Protein AF-R4LI35-F1 (afdb_monomer_lite)

Secondary structure (DSSP, 8-state):
------GGGSS-SS-EEETT----HHHHH-SSS-EEEEEEEGGG--SHHHHHHHHHHHHT--TT--SSHHHHHHHHH--TTSS-SEEEEEEETTTTTTTT-HHHHHHHHHHHHHHHHHHH-TTTSTTSS---EEEEEEE---------------------------------------------

Sequence (184 aa):
MAHRSNFWTSGDPLPAVPAETMFSVAEMFGESGTIAVAPLDGSALPDEDAVFDAFRQAFRFPAWFGWNWDALSDCLRDLSWLPADRFLVLVDNSDDVLAGDADARQEFFAVLRRAAQQWANPLTSRRHTAVPFKVVLVRAESVFGIGRARRRGAQRRRRGCRIATVMPRRLRAHLTPSEISPTR

Structure (mmCIF, N/CA/C/O backbone):
data_AF-R4LI35-F1
#
_entry.id   AF-R4LI35-F1
#
loop_
_atom_site.group_PDB
_atom_site.id
_atom_site.type_symbol
_atom_site.label_atom_id
_atom_site.label_alt_id
_atom_site.label_comp_id
_atom_site.label_asym_id
_atom_site.label_entity_id
_atom_site.label_seq_id
_atom_site.pdbx_PDB_ins_code
_atom_site.Cartn_x
_atom_site.Cartn_y
_atom_site.Cartn_z
_atom_site.occupancy
_atom_site.B_iso_or_equiv
_atom_site.auth_seq_id
_atom_site.auth_comp_id
_atom_site.auth_asym_id
_atom_site.auth_atom_id
_atom_site.pdbx_PDB_model_num
ATOM 1 N N . MET A 1 1 ? -14.686 27.478 -2.750 1.00 35.88 1 MET A N 1
ATOM 2 C CA . MET A 1 1 ? -13.276 27.664 -3.151 1.00 35.88 1 MET A CA 1
ATOM 3 C C . MET A 1 1 ? -12.514 26.450 -2.647 1.00 35.88 1 MET A C 1
ATOM 5 O O . MET A 1 1 ? -12.430 26.288 -1.440 1.00 35.88 1 MET A O 1
ATOM 9 N N . ALA A 1 2 ? -12.091 25.541 -3.530 1.00 37.59 2 ALA A N 1
ATOM 10 C CA . ALA A 1 2 ? -11.341 24.352 -3.119 1.00 37.59 2 ALA A CA 1
ATOM 11 C C . ALA A 1 2 ? -9.952 24.793 -2.642 1.00 37.59 2 ALA A C 1
ATOM 13 O O . ALA A 1 2 ? -9.199 25.404 -3.402 1.00 37.59 2 ALA A O 1
ATOM 14 N N . HIS A 1 3 ? -9.655 24.553 -1.369 1.00 41.31 3 HIS A N 1
ATOM 15 C CA . HIS A 1 3 ? -8.370 24.869 -0.765 1.00 41.31 3 HIS A CA 1
ATOM 16 C C . HIS A 1 3 ? -7.305 23.985 -1.437 1.00 41.31 3 HIS A C 1
ATOM 18 O O . HIS A 1 3 ? -7.283 22.773 -1.232 1.00 41.31 3 HIS A O 1
ATOM 24 N N . ARG A 1 4 ? -6.472 24.568 -2.312 1.00 43.12 4 ARG A N 1
ATOM 25 C CA . ARG A 1 4 ? -5.335 23.878 -2.945 1.00 43.12 4 ARG A CA 1
ATOM 26 C C . ARG A 1 4 ? -4.275 23.653 -1.875 1.00 43.12 4 ARG A C 1
ATOM 28 O O . ARG A 1 4 ? -3.416 24.497 -1.643 1.00 43.12 4 ARG A O 1
ATOM 35 N N . SER A 1 5 ? -4.399 22.550 -1.159 1.00 52.06 5 SER A N 1
ATOM 36 C CA . SER A 1 5 ? -3.464 22.185 -0.109 1.00 52.06 5 SER A CA 1
ATOM 37 C C . SER A 1 5 ? -2.317 21.376 -0.715 1.00 52.06 5 SER A C 1
ATOM 39 O O . SER A 1 5 ? -2.508 20.263 -1.203 1.00 52.06 5 SER A O 1
ATOM 41 N N . ASN A 1 6 ? -1.110 21.942 -0.687 1.00 54.69 6 ASN A N 1
ATOM 42 C CA . ASN A 1 6 ? 0.111 21.309 -1.192 1.00 54.69 6 ASN A CA 1
ATOM 43 C C . ASN A 1 6 ? 0.650 20.275 -0.185 1.00 54.69 6 ASN A C 1
ATOM 45 O O . ASN A 1 6 ? 1.732 20.426 0.378 1.00 54.69 6 ASN A O 1
ATOM 49 N N . PHE A 1 7 ? -0.114 19.210 0.068 1.00 52.91 7 PHE A N 1
ATOM 50 C CA . PHE A 1 7 ? 0.253 18.157 1.028 1.00 52.91 7 PHE A CA 1
ATOM 51 C C . PHE A 1 7 ? 1.524 17.392 0.623 1.00 52.91 7 PHE A C 1
ATOM 53 O O . PHE A 1 7 ? 2.248 16.881 1.472 1.00 52.91 7 PHE A O 1
ATOM 60 N N . TRP A 1 8 ? 1.843 17.379 -0.671 1.00 53.53 8 TRP A N 1
ATOM 61 C CA . TRP A 1 8 ? 2.978 16.652 -1.247 1.00 53.53 8 TRP A CA 1
ATOM 62 C C . TRP A 1 8 ? 4.351 17.256 -0.953 1.00 53.53 8 TRP A C 1
ATOM 64 O O . TRP A 1 8 ? 5.352 16.589 -1.198 1.00 53.53 8 TRP A O 1
ATOM 74 N N . THR A 1 9 ? 4.396 18.510 -0.494 1.00 53.56 9 THR A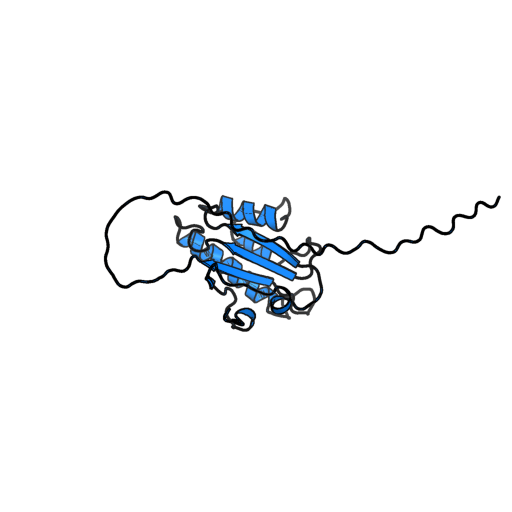 N 1
ATOM 75 C CA . THR A 1 9 ? 5.622 19.187 -0.039 1.00 53.56 9 THR A CA 1
ATOM 76 C C . THR A 1 9 ? 5.787 19.138 1.476 1.00 53.56 9 THR A C 1
ATOM 78 O O . THR A 1 9 ? 6.818 19.565 1.988 1.00 53.56 9 THR A O 1
ATOM 81 N N . SER A 1 10 ? 4.781 18.646 2.207 1.00 54.09 10 SER A N 1
ATOM 82 C CA . SER A 1 10 ? 4.942 18.389 3.633 1.00 54.09 10 SER A CA 1
ATOM 83 C C . SER A 1 10 ? 5.901 17.208 3.800 1.00 54.09 10 SER A C 1
ATOM 85 O O . SER A 1 10 ? 5.811 16.230 3.065 1.00 54.09 10 SER A O 1
ATOM 87 N N . GLY A 1 11 ? 6.847 17.291 4.736 1.00 63.34 11 GLY A N 1
ATOM 88 C CA . GLY A 1 11 ? 7.790 16.200 5.016 1.00 63.34 11 GLY A CA 1
ATOM 89 C C . GLY A 1 11 ? 7.137 14.941 5.607 1.00 63.34 11 GLY A C 1
ATOM 90 O O . GLY A 1 11 ? 7.854 14.050 6.060 1.00 63.34 11 GLY A O 1
ATOM 91 N N . ASP A 1 12 ? 5.801 14.874 5.649 1.00 74.94 12 ASP A N 1
ATOM 92 C CA . ASP A 1 12 ? 5.070 13.695 6.086 1.00 74.94 12 ASP A CA 1
ATOM 93 C C . ASP A 1 12 ? 5.005 12.662 4.942 1.00 74.94 12 ASP A C 1
ATOM 95 O O . ASP A 1 12 ? 4.459 12.953 3.876 1.00 74.94 12 ASP A O 1
ATOM 99 N N . PRO A 1 13 ? 5.554 11.450 5.132 1.00 76.81 13 PRO A N 1
ATOM 100 C CA . PRO A 1 13 ? 5.501 10.383 4.131 1.00 76.81 13 PRO A CA 1
ATOM 101 C C . PRO A 1 13 ? 4.097 9.780 3.919 1.00 76.81 13 PRO A C 1
ATOM 103 O O . PRO A 1 13 ? 3.908 9.038 2.955 1.00 76.81 13 PRO A O 1
ATOM 106 N N . LEU A 1 14 ? 3.136 10.051 4.811 1.00 82.44 14 LEU A N 1
ATOM 107 C CA . LEU A 1 14 ? 1.789 9.472 4.843 1.00 82.44 14 LEU A CA 1
ATOM 108 C C . LEU A 1 14 ? 0.726 10.556 5.116 1.00 82.44 14 LEU A C 1
ATOM 110 O O . LEU A 1 14 ? 0.046 10.510 6.145 1.00 82.44 14 LEU A O 1
ATOM 114 N N . PRO A 1 15 ? 0.548 11.544 4.220 1.00 82.81 15 PRO A N 1
ATOM 115 C CA . PRO A 1 15 ? -0.474 12.565 4.402 1.00 82.81 15 PRO A CA 1
ATOM 116 C C . PRO A 1 15 ? -1.870 11.931 4.489 1.00 82.81 15 PRO A C 1
ATOM 118 O O . PRO A 1 15 ? -2.308 11.214 3.583 1.00 82.81 15 PRO A O 1
ATOM 12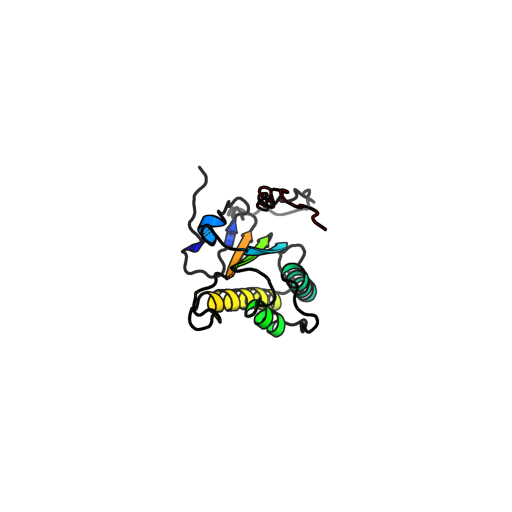1 N N . ALA A 1 16 ? -2.572 12.234 5.582 1.00 83.56 16 ALA A N 1
ATOM 122 C CA . ALA A 1 16 ? -3.985 11.933 5.748 1.00 83.56 16 ALA A CA 1
ATOM 123 C C . ALA A 1 16 ? -4.828 13.123 5.284 1.00 83.56 16 ALA A C 1
ATOM 125 O O . ALA A 1 16 ? -4.657 14.240 5.775 1.00 83.56 16 ALA A O 1
ATOM 126 N N . VAL A 1 17 ? -5.731 12.884 4.337 1.00 82.81 17 VAL A N 1
ATOM 127 C CA . VAL A 1 17 ? -6.558 13.911 3.701 1.00 82.81 17 VAL A CA 1
ATOM 128 C C . VAL A 1 17 ? -8.050 13.572 3.814 1.00 82.81 17 VAL A C 1
ATOM 130 O O . VAL A 1 17 ? -8.419 12.396 3.778 1.00 82.81 17 VAL A O 1
ATOM 133 N N . PRO A 1 18 ? -8.930 14.581 3.936 1.00 80.69 18 PRO A N 1
ATOM 134 C CA . PRO A 1 18 ? -10.376 14.384 3.853 1.00 80.69 18 PRO A CA 1
ATOM 135 C C . PRO A 1 18 ? -10.823 13.789 2.513 1.00 80.69 18 PRO A C 1
ATOM 137 O O . PRO A 1 18 ? -10.221 14.080 1.476 1.00 80.69 18 PRO A O 1
ATOM 140 N N . ALA A 1 19 ? -11.926 13.039 2.514 1.00 75.06 19 ALA A N 1
ATOM 141 C CA . ALA A 1 19 ? -12.503 12.406 1.325 1.00 75.06 19 ALA A CA 1
ATOM 142 C C . ALA A 1 19 ? -12.888 13.375 0.192 1.00 75.06 19 ALA A C 1
ATOM 144 O O . ALA A 1 19 ? -12.848 12.985 -0.974 1.00 75.06 19 ALA A O 1
ATOM 145 N N . GLU A 1 20 ? -13.220 14.639 0.483 1.00 74.06 20 GLU A N 1
ATOM 146 C CA . GLU A 1 20 ? -13.474 15.639 -0.570 1.00 74.06 20 GLU A CA 1
ATOM 147 C C . GLU A 1 20 ? -12.207 16.288 -1.152 1.00 74.06 20 GLU A C 1
ATOM 149 O O . GLU A 1 20 ? -12.295 17.147 -2.036 1.00 74.06 20 GLU A O 1
ATOM 154 N N . THR A 1 21 ? -11.021 15.888 -0.688 1.00 75.06 21 THR A N 1
ATOM 155 C CA . THR A 1 21 ? -9.757 16.440 -1.179 1.00 75.06 21 THR A CA 1
ATOM 156 C C . THR A 1 21 ? -9.513 16.009 -2.617 1.00 75.06 21 THR A C 1
ATOM 158 O O . THR A 1 21 ? -9.317 14.833 -2.915 1.00 75.06 21 THR A O 1
ATOM 161 N N . MET A 1 22 ? -9.449 16.986 -3.519 1.00 68.44 22 MET A N 1
ATOM 162 C CA . MET A 1 22 ? -9.060 16.758 -4.904 1.00 68.44 22 MET A CA 1
ATOM 163 C C . MET A 1 22 ? -7.560 17.003 -5.066 1.00 68.44 22 MET A C 1
ATOM 165 O O . MET A 1 22 ? -7.066 18.086 -4.757 1.00 68.44 22 MET A O 1
ATOM 169 N N . PHE A 1 23 ? -6.838 16.001 -5.562 1.00 70.62 23 PHE A N 1
ATOM 170 C CA . PHE A 1 23 ? -5.398 16.068 -5.800 1.00 70.62 23 PHE A CA 1
ATOM 171 C C . PHE A 1 23 ? -5.077 16.008 -7.294 1.00 70.62 23 PHE A C 1
ATOM 173 O O . PHE A 1 23 ? -5.687 15.255 -8.053 1.00 70.62 23 PHE A O 1
ATOM 180 N N . SER A 1 24 ? -4.095 16.804 -7.719 1.00 73.44 24 SER A N 1
ATOM 181 C CA . SER A 1 24 ? -3.570 16.754 -9.081 1.00 73.44 24 SER A CA 1
ATOM 182 C C . SER A 1 24 ? -2.419 15.761 -9.165 1.00 73.44 24 SER A C 1
ATOM 184 O O . SER A 1 24 ? -1.372 15.944 -8.544 1.00 73.44 24 SER A O 1
ATOM 186 N N . VAL A 1 25 ? -2.581 14.735 -9.997 1.00 71.81 25 VAL A N 1
ATOM 187 C CA . VAL A 1 25 ? -1.520 13.764 -10.300 1.00 71.81 25 VAL A CA 1
ATOM 188 C C . VAL A 1 25 ? -0.282 14.464 -10.881 1.00 71.81 25 VAL A C 1
ATOM 190 O O . VAL A 1 25 ? 0.841 14.102 -10.537 1.00 71.81 25 VAL A O 1
ATOM 193 N N . ALA A 1 26 ? -0.475 15.515 -11.684 1.00 71.62 26 ALA A N 1
ATOM 194 C CA . ALA A 1 26 ? 0.618 16.313 -12.239 1.00 71.62 26 ALA A CA 1
ATOM 195 C C . ALA A 1 26 ? 1.381 17.106 -11.163 1.00 71.62 26 ALA A C 1
ATOM 197 O O . ALA A 1 26 ? 2.591 17.258 -11.263 1.00 71.62 26 ALA A O 1
ATOM 198 N N . GLU A 1 27 ? 0.724 17.562 -10.093 1.00 73.06 27 GLU A N 1
ATOM 199 C CA . GLU A 1 27 ? 1.421 18.204 -8.963 1.00 73.06 27 GLU A CA 1
ATOM 200 C C . GLU A 1 27 ? 2.142 17.170 -8.085 1.00 73.06 27 GLU A C 1
ATOM 202 O O . GLU A 1 27 ? 3.213 17.432 -7.542 1.00 73.06 27 GLU A O 1
ATOM 207 N N . MET A 1 28 ? 1.577 15.966 -7.959 1.00 71.81 28 MET A N 1
ATOM 208 C CA . MET A 1 28 ? 2.175 14.875 -7.187 1.00 71.81 28 MET A CA 1
ATOM 209 C C . MET A 1 28 ? 3.447 14.334 -7.822 1.00 71.81 28 MET A C 1
ATOM 211 O O . MET A 1 28 ? 4.409 14.022 -7.117 1.00 71.81 28 MET A O 1
ATOM 215 N N . PHE A 1 29 ? 3.414 14.172 -9.137 1.00 74.38 29 PHE A N 1
ATOM 216 C CA . PHE A 1 29 ? 4.371 13.373 -9.877 1.00 74.38 29 PHE A CA 1
ATOM 217 C C . PHE A 1 29 ? 5.019 14.148 -11.029 1.00 74.38 29 PHE A C 1
ATOM 219 O O . PHE A 1 29 ? 5.940 13.642 -11.644 1.00 74.38 29 PHE A O 1
ATOM 226 N N . GLY A 1 30 ? 4.633 15.383 -11.322 1.00 73.00 30 GLY A N 1
ATOM 227 C CA . GLY A 1 30 ? 5.074 16.068 -12.537 1.00 73.00 30 GLY A CA 1
ATOM 228 C C . GLY A 1 30 ? 4.336 15.563 -13.781 1.00 73.00 30 GLY A C 1
ATOM 229 O O . GLY A 1 30 ? 3.532 14.634 -13.728 1.00 73.00 30 GLY A O 1
ATOM 230 N N . GLU A 1 31 ? 4.604 16.187 -14.925 1.00 69.69 31 GLU A N 1
ATOM 231 C CA . GLU A 1 31 ? 3.741 16.071 -16.113 1.00 69.69 31 GLU A CA 1
ATOM 232 C C . GLU A 1 31 ? 4.034 14.869 -17.028 1.00 69.69 31 GLU A C 1
ATOM 234 O O . GLU A 1 31 ? 3.513 14.787 -18.137 1.00 69.69 31 GLU A O 1
ATOM 239 N N . SER A 1 32 ? 4.901 13.934 -16.638 1.00 70.44 32 SER A N 1
ATOM 240 C CA . SER A 1 32 ? 5.359 12.872 -17.552 1.00 70.44 32 SER A CA 1
ATOM 241 C C . SER A 1 32 ? 5.666 11.552 -16.849 1.00 70.44 32 SER A C 1
ATOM 243 O O . SER A 1 32 ? 5.933 11.526 -15.651 1.00 70.44 32 SER A O 1
ATOM 245 N N . GLY A 1 33 ? 5.683 10.449 -17.595 1.00 78.19 33 GLY A N 1
ATOM 246 C CA . GLY A 1 33 ? 5.988 9.108 -17.081 1.00 78.19 33 GLY A CA 1
ATOM 247 C C . GLY A 1 33 ? 4.752 8.301 -16.685 1.00 78.19 33 GLY A C 1
ATOM 248 O O . GLY A 1 33 ? 3.638 8.821 -16.611 1.00 78.19 33 GLY A O 1
ATOM 249 N N . THR A 1 34 ? 4.960 7.007 -16.449 1.00 83.75 34 THR A N 1
ATOM 250 C CA . THR A 1 34 ? 3.870 6.074 -16.125 1.00 83.75 34 THR A CA 1
ATOM 251 C C . THR A 1 34 ? 3.732 5.910 -14.616 1.00 83.75 34 THR A C 1
ATOM 253 O O . THR A 1 34 ? 4.730 5.767 -13.911 1.00 83.75 34 THR A O 1
ATOM 256 N N . ILE A 1 35 ? 2.493 5.907 -14.118 1.00 86.25 35 ILE A N 1
ATOM 257 C CA . ILE A 1 35 ? 2.185 5.759 -12.692 1.00 86.25 35 ILE A CA 1
ATOM 258 C C . ILE A 1 35 ? 1.429 4.450 -12.487 1.00 86.25 35 ILE A C 1
ATOM 260 O O . ILE A 1 35 ? 0.362 4.255 -13.069 1.00 86.25 35 ILE A O 1
ATOM 264 N N . ALA A 1 36 ? 1.961 3.575 -11.639 1.00 89.31 36 ALA A N 1
ATOM 265 C CA . ALA A 1 36 ? 1.213 2.440 -11.117 1.00 89.31 36 ALA A CA 1
ATOM 266 C C . ALA A 1 36 ? 0.486 2.867 -9.838 1.00 89.31 36 ALA A C 1
ATOM 268 O O . ALA A 1 36 ? 1.099 3.404 -8.914 1.00 89.31 36 ALA A O 1
ATOM 269 N N . VAL A 1 37 ? -0.826 2.639 -9.795 1.00 89.44 37 VAL A N 1
ATOM 270 C CA . VAL A 1 37 ? -1.678 3.008 -8.661 1.00 89.44 37 VAL A CA 1
ATOM 271 C C . VAL A 1 37 ? -2.195 1.741 -7.997 1.00 89.44 37 VAL A C 1
ATOM 273 O O . VAL A 1 37 ? -2.760 0.888 -8.679 1.00 89.44 37 VAL A O 1
ATOM 276 N N . ALA A 1 38 ? -2.047 1.654 -6.679 1.00 92.50 38 ALA A N 1
ATOM 277 C CA . ALA A 1 38 ? -2.705 0.673 -5.833 1.00 92.50 38 ALA A CA 1
ATOM 278 C C . ALA A 1 38 ? -3.876 1.335 -5.092 1.00 92.50 38 ALA A C 1
ATOM 280 O O . ALA A 1 38 ? -3.655 1.968 -4.056 1.00 92.50 38 ALA A O 1
ATOM 281 N N . PRO A 1 39 ? -5.106 1.251 -5.634 1.00 89.88 39 PRO A N 1
ATOM 282 C CA . PRO A 1 39 ? -6.300 1.674 -4.924 1.00 89.88 39 PRO A CA 1
ATOM 283 C C . PRO A 1 39 ? -6.701 0.600 -3.910 1.00 89.88 39 PRO A C 1
ATOM 285 O O . PRO A 1 39 ? -6.916 -0.556 -4.270 1.00 89.88 39 PRO A O 1
ATOM 288 N N . LEU A 1 40 ? -6.818 0.998 -2.652 1.00 91.69 40 LEU A N 1
ATOM 289 C CA . LEU A 1 40 ? -7.203 0.155 -1.531 1.00 91.69 40 LEU A CA 1
ATOM 290 C C . LEU A 1 40 ? -8.419 0.773 -0.844 1.00 91.69 40 LEU A C 1
ATOM 292 O O . LEU A 1 40 ? -8.494 1.990 -0.706 1.00 91.69 40 LEU A O 1
ATOM 296 N N . ASP A 1 41 ? -9.356 -0.064 -0.410 1.00 91.44 41 ASP A N 1
ATOM 297 C CA . ASP A 1 41 ? -10.493 0.340 0.418 1.00 91.44 41 ASP A CA 1
ATOM 298 C C . ASP A 1 41 ? -10.309 -0.278 1.799 1.00 91.44 41 ASP A C 1
ATOM 300 O O . ASP A 1 41 ? -10.401 -1.494 1.948 1.00 91.44 41 ASP A O 1
ATOM 304 N N . GLY A 1 42 ? -10.043 0.549 2.807 1.00 90.62 42 GLY A N 1
ATOM 305 C CA . GLY A 1 42 ? -9.787 0.100 4.168 1.00 90.62 42 GLY A CA 1
ATOM 306 C C . GLY A 1 42 ? -10.930 -0.695 4.782 1.00 90.62 42 GLY A C 1
ATOM 307 O O . GLY A 1 42 ? -10.678 -1.609 5.559 1.00 90.62 42 GLY A O 1
ATOM 308 N N . SER A 1 43 ? -12.171 -0.450 4.353 1.00 91.50 43 SER A N 1
ATOM 309 C CA . SER A 1 43 ? -13.328 -1.230 4.806 1.00 91.50 43 SER A CA 1
ATOM 310 C C . SER A 1 43 ? -13.329 -2.677 4.287 1.00 91.50 43 SER A C 1
ATOM 312 O O . SER A 1 43 ? -14.020 -3.534 4.840 1.00 91.50 43 SER A O 1
ATOM 314 N N . ALA A 1 44 ? -12.544 -2.958 3.243 1.00 92.50 44 ALA A N 1
ATOM 315 C CA . ALA A 1 44 ? -12.327 -4.286 2.679 1.00 92.50 44 ALA A CA 1
ATOM 316 C C . ALA A 1 44 ? -11.017 -4.938 3.160 1.00 92.50 44 ALA A C 1
ATOM 318 O O . ALA A 1 44 ? -10.668 -6.008 2.665 1.00 92.50 44 ALA A O 1
ATOM 319 N N . LEU A 1 45 ? -10.310 -4.322 4.118 1.00 95.44 45 LEU A N 1
ATOM 320 C CA . LEU A 1 45 ? -9.041 -4.800 4.679 1.00 95.44 45 LEU A CA 1
ATOM 321 C C . LEU A 1 45 ? -9.170 -5.092 6.188 1.00 95.44 45 LEU A C 1
ATOM 323 O O . LEU A 1 45 ? -8.568 -4.385 7.002 1.00 95.44 45 LEU A O 1
ATOM 327 N N . PRO A 1 46 ? -9.987 -6.086 6.588 1.00 94.62 46 PRO A N 1
ATOM 328 C CA . PRO A 1 46 ? -10.241 -6.381 7.998 1.00 94.62 46 PRO A CA 1
ATOM 329 C C . PRO A 1 46 ? -9.078 -7.094 8.704 1.00 94.62 46 PRO A C 1
ATOM 331 O O . PRO A 1 46 ? -8.965 -6.975 9.923 1.00 94.62 46 PRO A O 1
ATOM 334 N N . ASP A 1 47 ? -8.236 -7.811 7.956 1.00 95.81 47 ASP A N 1
ATOM 335 C CA . ASP A 1 47 ? -7.134 -8.645 8.446 1.00 95.81 47 ASP A CA 1
ATOM 336 C C . ASP A 1 47 ? -5.903 -8.570 7.520 1.00 95.81 47 ASP A C 1
ATOM 338 O O . ASP A 1 47 ? -5.930 -7.945 6.453 1.00 95.81 47 ASP A O 1
ATOM 342 N N . GLU A 1 48 ? -4.790 -9.155 7.968 1.00 96.38 48 GLU A N 1
ATOM 343 C CA . GLU A 1 48 ? -3.496 -9.110 7.277 1.00 96.38 48 GLU A CA 1
ATOM 344 C C . GLU A 1 48 ? -3.551 -9.799 5.909 1.00 96.38 48 GLU A C 1
ATOM 346 O O . GLU A 1 48 ? -3.012 -9.276 4.932 1.00 96.38 48 GLU A O 1
ATOM 351 N N . ASP A 1 49 ? -4.266 -10.922 5.808 1.00 96.44 49 ASP A N 1
ATOM 352 C CA . ASP A 1 49 ? -4.419 -11.674 4.563 1.00 96.44 49 ASP A CA 1
ATOM 353 C C . ASP A 1 49 ? -5.115 -10.830 3.489 1.00 96.44 49 ASP A C 1
ATOM 355 O O . ASP A 1 49 ? -4.665 -10.784 2.339 1.00 96.44 49 ASP A O 1
ATOM 359 N N . ALA A 1 50 ? -6.171 -10.100 3.865 1.00 96.31 50 ALA A N 1
ATOM 360 C CA . ALA A 1 50 ? -6.852 -9.171 2.970 1.00 96.31 50 ALA A CA 1
ATOM 361 C C . ALA A 1 50 ? -5.921 -8.042 2.499 1.00 96.31 50 ALA A C 1
ATOM 363 O O . ALA A 1 50 ? -5.939 -7.677 1.319 1.00 96.31 50 ALA A O 1
ATOM 364 N N . VAL A 1 51 ? -5.074 -7.509 3.389 1.00 96.75 51 VAL A N 1
ATOM 365 C CA . VAL A 1 51 ? -4.056 -6.503 3.036 1.00 96.75 51 VAL A CA 1
ATOM 366 C C . VAL A 1 51 ? -3.078 -7.080 2.019 1.00 96.75 51 VAL A C 1
ATOM 368 O O . VAL A 1 51 ? -2.882 -6.508 0.944 1.00 96.75 51 VAL A O 1
ATOM 371 N N . PHE A 1 52 ? -2.484 -8.225 2.332 1.00 96.75 52 PHE A N 1
ATOM 372 C CA . PHE A 1 52 ? -1.496 -8.893 1.496 1.00 96.75 52 PHE A CA 1
ATOM 373 C C . PHE A 1 52 ? -2.035 -9.217 0.103 1.00 96.75 52 PHE A C 1
ATOM 375 O O . PHE A 1 52 ? -1.373 -8.917 -0.898 1.00 96.75 52 PHE A O 1
ATOM 382 N N . ASP A 1 53 ? -3.253 -9.751 0.018 1.00 96.00 53 ASP A N 1
ATOM 383 C CA . ASP A 1 53 ? -3.877 -10.061 -1.262 1.00 96.00 53 ASP A CA 1
ATOM 384 C C . ASP A 1 53 ? -4.187 -8.792 -2.069 1.00 96.00 53 ASP A C 1
ATOM 386 O O . ASP A 1 53 ? -3.909 -8.737 -3.270 1.00 96.00 53 ASP A O 1
ATOM 390 N N . ALA A 1 54 ? -4.660 -7.724 -1.419 1.00 95.25 54 ALA A N 1
ATOM 391 C CA . ALA A 1 54 ? -4.946 -6.463 -2.096 1.00 95.25 54 ALA A CA 1
ATOM 392 C C . ALA A 1 54 ? -3.686 -5.828 -2.716 1.00 95.25 54 ALA A C 1
ATOM 394 O O . ALA A 1 54 ? -3.721 -5.409 -3.877 1.00 95.25 54 ALA A O 1
ATOM 395 N N . PHE A 1 55 ? -2.547 -5.817 -2.008 1.00 94.81 55 PHE A N 1
ATOM 396 C CA . PHE A 1 55 ? -1.276 -5.345 -2.581 1.00 94.81 55 PHE A CA 1
ATOM 397 C C . PHE A 1 55 ? -0.773 -6.243 -3.700 1.00 94.81 55 PHE A C 1
ATOM 399 O O . PHE A 1 55 ? -0.352 -5.748 -4.751 1.00 94.81 55 PHE A O 1
ATOM 406 N N . ARG A 1 56 ? -0.844 -7.561 -3.499 1.00 94.75 56 ARG A N 1
ATOM 407 C CA . ARG A 1 56 ? -0.442 -8.535 -4.508 1.00 94.75 56 ARG A CA 1
ATOM 408 C C . ARG A 1 56 ? -1.218 -8.338 -5.805 1.00 94.75 56 ARG A C 1
ATOM 410 O O . ARG A 1 56 ? -0.605 -8.352 -6.871 1.00 94.75 56 ARG A O 1
ATOM 417 N N . GLN A 1 57 ? -2.531 -8.131 -5.731 1.00 93.06 57 GLN A N 1
ATOM 418 C CA . GLN A 1 57 ? -3.364 -7.877 -6.904 1.00 93.06 57 GLN A CA 1
ATOM 419 C C . GLN A 1 57 ? -3.058 -6.514 -7.538 1.00 93.06 57 GLN A C 1
ATOM 421 O O . GLN A 1 57 ? -2.864 -6.430 -8.754 1.00 93.06 57 GLN A O 1
ATOM 426 N N . ALA A 1 58 ? -2.965 -5.457 -6.728 1.00 92.12 58 ALA A N 1
ATOM 427 C CA . ALA A 1 58 ? -2.776 -4.090 -7.205 1.00 92.12 58 ALA A CA 1
ATOM 428 C C . ALA A 1 58 ? -1.416 -3.862 -7.888 1.00 92.12 58 ALA A C 1
ATOM 430 O O . ALA A 1 58 ? -1.347 -3.260 -8.960 1.00 92.12 58 ALA A O 1
ATOM 431 N N . PHE A 1 59 ? -0.334 -4.379 -7.301 1.00 91.75 59 PHE A N 1
ATOM 432 C CA . PHE A 1 59 ? 1.030 -4.239 -7.821 1.00 91.75 59 PHE A CA 1
ATOM 433 C C . PHE A 1 59 ? 1.573 -5.500 -8.493 1.00 91.75 59 PHE A C 1
ATOM 435 O O . PHE A 1 59 ? 2.754 -5.552 -8.843 1.00 91.75 59 PHE A O 1
ATOM 442 N N . ARG A 1 60 ? 0.712 -6.497 -8.728 1.00 91.94 60 ARG A N 1
ATOM 443 C CA . ARG A 1 60 ? 1.056 -7.747 -9.420 1.00 91.94 60 ARG A CA 1
ATOM 444 C C . ARG A 1 60 ? 2.306 -8.393 -8.827 1.00 91.94 60 ARG A C 1
ATOM 446 O O . ARG A 1 60 ? 3.270 -8.654 -9.547 1.00 91.94 60 ARG A O 1
ATOM 453 N N . PHE A 1 61 ? 2.302 -8.589 -7.509 1.00 90.56 61 PHE A N 1
ATOM 454 C CA . PHE A 1 61 ? 3.457 -9.165 -6.831 1.00 90.56 61 PHE A CA 1
ATOM 455 C C . PHE A 1 61 ? 3.798 -10.552 -7.396 1.00 90.56 61 PHE A C 1
ATOM 457 O O . PHE A 1 61 ? 2.900 -11.286 -7.829 1.00 90.56 61 PHE A O 1
ATOM 464 N N . PRO A 1 62 ? 5.087 -10.927 -7.394 1.00 89.38 62 PRO A N 1
ATOM 465 C CA . PRO A 1 62 ? 5.522 -12.222 -7.893 1.00 89.38 62 PRO A CA 1
ATOM 466 C C . PRO A 1 62 ? 4.922 -13.402 -7.122 1.00 89.38 62 PRO A C 1
ATOM 468 O O . PRO A 1 62 ? 4.515 -13.286 -5.968 1.00 89.38 62 PRO A O 1
ATOM 471 N N . ALA A 1 63 ? 4.935 -14.583 -7.744 1.00 88.38 63 ALA A N 1
ATOM 472 C CA . ALA A 1 63 ? 4.398 -15.808 -7.145 1.00 88.38 63 ALA A CA 1
ATOM 473 C C . ALA A 1 63 ? 5.128 -16.252 -5.862 1.00 88.38 63 ALA A C 1
ATOM 475 O O . ALA A 1 63 ? 4.562 -17.008 -5.081 1.00 88.38 63 ALA A O 1
ATOM 476 N N . TRP A 1 64 ? 6.361 -15.785 -5.643 1.00 86.62 64 TRP A N 1
ATOM 477 C CA . TRP A 1 64 ? 7.155 -16.069 -4.443 1.00 86.62 64 TRP A CA 1
ATOM 478 C C . TRP A 1 64 ? 6.793 -15.193 -3.236 1.00 86.62 64 TRP A C 1
ATOM 480 O O . TRP A 1 64 ? 7.422 -15.325 -2.190 1.00 86.62 64 TRP A O 1
ATOM 490 N N . PHE A 1 65 ? 5.816 -14.291 -3.368 1.00 92.56 65 PHE A N 1
ATOM 491 C CA . PHE A 1 65 ? 5.394 -13.408 -2.286 1.00 92.56 65 PHE A CA 1
ATOM 492 C C . PHE A 1 65 ? 5.043 -14.193 -1.008 1.00 92.56 65 PHE A C 1
ATOM 494 O O . PHE A 1 65 ? 4.232 -15.116 -1.039 1.00 92.56 65 PHE A O 1
ATOM 501 N N . GLY A 1 66 ? 5.677 -13.820 0.107 1.00 91.81 66 GLY A N 1
ATOM 502 C CA . GLY A 1 66 ? 5.727 -14.618 1.336 1.00 91.81 66 GLY A CA 1
ATOM 503 C C . GLY A 1 66 ? 4.571 -14.440 2.326 1.00 91.81 66 GLY A C 1
ATOM 504 O O . GLY A 1 66 ? 4.646 -15.033 3.398 1.00 91.81 66 GLY A O 1
ATOM 505 N N . TRP A 1 67 ? 3.542 -13.645 2.002 1.00 94.56 67 TRP A N 1
ATOM 506 C CA . TRP A 1 67 ? 2.342 -13.447 2.842 1.00 94.56 67 TRP A CA 1
ATOM 507 C C . TRP A 1 67 ? 2.647 -13.045 4.294 1.00 94.56 67 TRP A C 1
ATOM 509 O O . TRP A 1 67 ? 2.109 -13.599 5.244 1.00 94.56 67 TRP A O 1
ATOM 519 N N . ASN A 1 68 ? 3.563 -12.094 4.461 1.00 95.69 68 ASN A N 1
ATOM 520 C CA . ASN A 1 68 ? 3.920 -11.516 5.752 1.00 95.69 68 ASN A CA 1
ATOM 521 C C . ASN A 1 68 ? 4.379 -10.058 5.574 1.00 95.69 68 ASN A C 1
ATOM 523 O O . ASN A 1 68 ? 4.615 -9.602 4.448 1.00 95.69 68 ASN A O 1
ATOM 527 N N . TRP A 1 69 ? 4.520 -9.325 6.682 1.00 95.88 69 TRP A N 1
ATOM 528 C CA . TRP A 1 69 ? 4.894 -7.906 6.669 1.00 95.88 69 TRP A CA 1
ATOM 529 C C . TRP A 1 69 ? 6.276 -7.629 6.081 1.00 95.88 69 TRP A C 1
ATOM 531 O O . TRP A 1 69 ? 6.433 -6.652 5.345 1.00 95.88 69 TRP A O 1
ATOM 541 N N . ASP A 1 70 ? 7.259 -8.490 6.346 1.00 93.94 70 ASP A N 1
ATOM 542 C CA . ASP A 1 70 ? 8.606 -8.347 5.789 1.00 93.94 70 ASP A CA 1
ATOM 543 C C . ASP A 1 70 ? 8.584 -8.511 4.264 1.00 93.94 70 ASP A C 1
ATOM 545 O O . ASP A 1 70 ? 9.109 -7.669 3.535 1.00 93.94 70 ASP A O 1
ATOM 549 N N . ALA A 1 71 ? 7.867 -9.518 3.760 1.00 94.50 71 ALA A N 1
ATOM 550 C CA . ALA A 1 71 ? 7.685 -9.744 2.331 1.00 94.50 71 ALA A CA 1
ATOM 551 C C . ALA A 1 71 ? 6.944 -8.581 1.651 1.00 94.50 71 ALA A C 1
ATOM 553 O O . ALA A 1 71 ? 7.292 -8.200 0.530 1.00 94.50 71 ALA A O 1
ATOM 554 N N . LEU A 1 72 ? 5.935 -7.999 2.313 1.00 95.44 72 LEU A N 1
ATOM 555 C CA . LEU A 1 72 ? 5.246 -6.800 1.825 1.00 95.44 72 LEU A CA 1
ATOM 556 C C . LEU A 1 72 ? 6.202 -5.606 1.758 1.00 95.44 72 LEU A C 1
ATOM 558 O O . LEU A 1 72 ? 6.257 -4.925 0.734 1.00 95.44 72 LEU A O 1
ATOM 562 N N . SER A 1 73 ? 6.962 -5.371 2.825 1.00 93.31 73 SER A N 1
ATOM 563 C CA . SER A 1 73 ? 7.970 -4.313 2.898 1.00 93.31 73 SER A CA 1
ATOM 564 C C . SER A 1 73 ? 8.989 -4.438 1.767 1.00 93.31 73 SER A C 1
ATOM 566 O O . SER A 1 73 ? 9.225 -3.468 1.044 1.00 93.31 73 SER A O 1
ATOM 568 N N . ASP A 1 74 ? 9.526 -5.635 1.541 1.00 91.44 74 ASP A N 1
ATOM 569 C CA . ASP A 1 74 ? 10.501 -5.896 0.483 1.00 91.44 74 ASP A CA 1
ATOM 570 C C . ASP A 1 74 ? 9.913 -5.674 -0.912 1.00 91.44 74 ASP A C 1
ATOM 572 O O . ASP A 1 74 ? 10.529 -5.002 -1.744 1.00 91.44 74 ASP A O 1
ATOM 576 N N . CYS A 1 75 ? 8.689 -6.147 -1.162 1.00 92.75 75 CYS A N 1
ATOM 577 C CA . CYS A 1 75 ? 8.034 -5.933 -2.451 1.00 92.75 75 CYS A CA 1
ATOM 578 C C . CYS A 1 75 ? 7.721 -4.454 -2.709 1.00 92.75 75 CYS A C 1
ATOM 580 O O . CYS A 1 75 ? 7.901 -3.971 -3.822 1.00 92.75 75 CYS A O 1
ATOM 582 N N . LEU A 1 76 ? 7.291 -3.695 -1.698 1.00 91.56 76 LEU A N 1
ATOM 583 C CA . LEU A 1 76 ? 7.037 -2.257 -1.848 1.00 91.56 76 LEU A CA 1
ATOM 584 C C . LEU A 1 76 ? 8.318 -1.442 -2.054 1.00 91.56 76 LEU A C 1
ATOM 586 O O . LEU A 1 76 ? 8.268 -0.349 -2.621 1.00 91.56 76 LEU A O 1
ATOM 590 N N . ARG A 1 77 ? 9.463 -1.960 -1.607 1.00 88.12 77 ARG A N 1
ATOM 591 C CA . ARG A 1 77 ? 10.791 -1.363 -1.801 1.00 88.12 77 ARG A CA 1
ATOM 592 C C . ARG A 1 77 ? 11.399 -1.682 -3.166 1.00 88.12 77 ARG A C 1
ATOM 594 O O . ARG A 1 77 ? 12.262 -0.934 -3.625 1.00 88.12 77 ARG A O 1
ATOM 601 N N . ASP A 1 78 ? 10.946 -2.747 -3.819 1.00 87.06 78 ASP A N 1
ATOM 602 C CA . ASP A 1 78 ? 11.400 -3.160 -5.143 1.00 87.06 78 ASP A CA 1
ATOM 603 C C . ASP A 1 78 ? 10.213 -3.486 -6.050 1.00 87.06 78 ASP A C 1
ATOM 605 O O . ASP A 1 78 ? 9.774 -4.620 -6.124 1.00 87.06 78 ASP A O 1
ATOM 609 N N . LEU A 1 79 ? 9.729 -2.493 -6.795 1.00 88.69 79 LEU A N 1
ATOM 610 C CA . LEU A 1 79 ? 8.652 -2.666 -7.779 1.00 88.69 79 LEU A CA 1
ATOM 611 C C . LEU A 1 79 ? 9.190 -2.747 -9.216 1.00 88.69 79 LEU A C 1
ATOM 613 O O . LEU A 1 79 ? 8.520 -2.345 -10.168 1.00 88.69 79 LEU A O 1
ATOM 617 N N . SER A 1 80 ? 10.420 -3.239 -9.391 1.00 85.00 80 SER A N 1
ATOM 618 C CA . SER A 1 80 ? 11.122 -3.234 -10.685 1.00 85.00 80 SER A CA 1
ATOM 619 C C . SER A 1 80 ? 10.460 -4.071 -11.786 1.00 85.00 80 SER A C 1
ATOM 621 O O . SER A 1 80 ? 10.739 -3.847 -12.962 1.00 85.00 80 SER A O 1
ATOM 623 N N . TRP A 1 81 ? 9.566 -5.000 -11.435 1.00 87.81 81 TRP A N 1
ATOM 624 C CA . TRP A 1 81 ? 8.788 -5.790 -12.397 1.00 87.81 81 TRP A CA 1
ATOM 625 C C . TRP A 1 81 ? 7.615 -5.024 -13.022 1.00 87.81 81 TRP A C 1
ATOM 627 O O . TRP A 1 81 ? 7.044 -5.484 -14.014 1.00 87.81 81 TRP A O 1
ATOM 637 N N . LEU A 1 82 ? 7.216 -3.879 -12.460 1.00 87.44 82 LEU A N 1
ATOM 638 C CA . LEU A 1 82 ? 6.156 -3.054 -13.030 1.00 87.44 82 LEU A CA 1
ATOM 639 C C . LEU A 1 82 ? 6.728 -2.107 -14.097 1.00 87.44 82 LEU A C 1
ATOM 641 O O . LEU A 1 82 ? 7.730 -1.437 -13.848 1.00 87.44 82 LEU A O 1
ATOM 645 N N . PRO A 1 83 ? 6.070 -1.965 -15.264 1.00 83.88 83 PRO A N 1
ATOM 646 C CA . PRO A 1 83 ? 6.459 -0.998 -16.288 1.00 83.88 83 PRO A CA 1
ATOM 647 C C . PRO A 1 83 ? 5.973 0.414 -15.909 1.00 83.88 83 PRO A C 1
ATOM 649 O O . PRO A 1 83 ? 5.191 1.031 -16.631 1.00 83.88 83 PRO A O 1
ATOM 652 N N . ALA A 1 84 ? 6.381 0.905 -14.739 1.00 84.69 84 ALA A N 1
ATOM 653 C CA . ALA A 1 84 ? 6.014 2.213 -14.215 1.00 84.69 84 ALA A CA 1
ATOM 654 C C . ALA A 1 84 ? 7.243 2.961 -13.696 1.00 84.69 84 ALA A C 1
ATOM 656 O O . ALA A 1 84 ? 8.194 2.370 -13.188 1.00 84.69 84 ALA A O 1
ATOM 657 N N . ASP A 1 85 ? 7.204 4.283 -13.820 1.00 81.25 85 ASP A N 1
ATOM 658 C CA . ASP A 1 85 ? 8.267 5.168 -13.346 1.00 81.25 85 ASP A CA 1
ATOM 659 C C . ASP A 1 85 ? 7.993 5.687 -11.937 1.00 81.25 85 ASP A C 1
ATOM 661 O O . ASP A 1 85 ? 8.873 6.284 -11.325 1.00 81.25 85 ASP A O 1
ATOM 665 N N . ARG A 1 86 ? 6.750 5.550 -11.463 1.00 85.81 86 ARG A N 1
ATOM 666 C CA . ARG A 1 86 ? 6.234 6.174 -10.244 1.00 85.81 86 ARG A CA 1
ATOM 667 C C . ARG A 1 86 ? 5.136 5.304 -9.648 1.00 85.81 86 ARG A C 1
ATOM 669 O O . ARG A 1 86 ? 4.411 4.625 -10.381 1.00 85.81 86 ARG A O 1
ATOM 676 N N . PHE A 1 87 ? 4.973 5.382 -8.334 1.00 88.69 87 PHE A N 1
ATOM 677 C CA . PHE A 1 87 ? 4.063 4.507 -7.600 1.00 88.69 87 PHE A CA 1
ATOM 678 C C . PHE A 1 87 ? 3.190 5.316 -6.646 1.00 88.69 87 PHE A C 1
ATOM 680 O O . PHE A 1 87 ? 3.676 6.199 -5.937 1.00 88.69 87 PHE A O 1
ATOM 687 N N . LEU A 1 88 ? 1.895 5.016 -6.636 1.00 90.19 88 LEU A N 1
ATOM 688 C CA . LEU A 1 88 ? 0.910 5.643 -5.764 1.00 90.19 88 LEU A CA 1
ATOM 689 C C . LEU A 1 88 ? 0.130 4.569 -5.012 1.00 90.19 88 LEU A C 1
ATOM 691 O O . LEU A 1 88 ? -0.539 3.756 -5.640 1.00 90.19 88 LEU A O 1
ATOM 695 N N . VAL A 1 89 ? 0.156 4.604 -3.685 1.00 92.25 89 VAL A N 1
ATOM 696 C CA . VAL A 1 89 ? -0.778 3.848 -2.843 1.00 92.25 89 VAL A CA 1
ATOM 697 C C . VAL A 1 89 ? -1.863 4.804 -2.368 1.00 92.25 89 VAL A C 1
ATOM 699 O O . VAL A 1 89 ? -1.566 5.818 -1.737 1.00 92.25 89 VAL A O 1
ATOM 702 N N . LEU A 1 90 ? -3.117 4.496 -2.683 1.00 91.00 90 LEU A N 1
ATOM 703 C CA . LEU A 1 90 ? -4.280 5.265 -2.255 1.00 91.00 90 LEU A CA 1
ATOM 704 C C . LEU A 1 90 ? -5.120 4.381 -1.343 1.00 91.00 90 LEU A C 1
ATOM 706 O O . LEU A 1 90 ? -5.654 3.379 -1.804 1.00 91.00 90 LEU A O 1
ATOM 710 N N . VAL A 1 91 ? -5.238 4.757 -0.074 1.00 92.12 91 VAL A N 1
ATOM 711 C CA . VAL A 1 91 ? -6.039 4.028 0.911 1.00 92.12 91 VAL A CA 1
ATO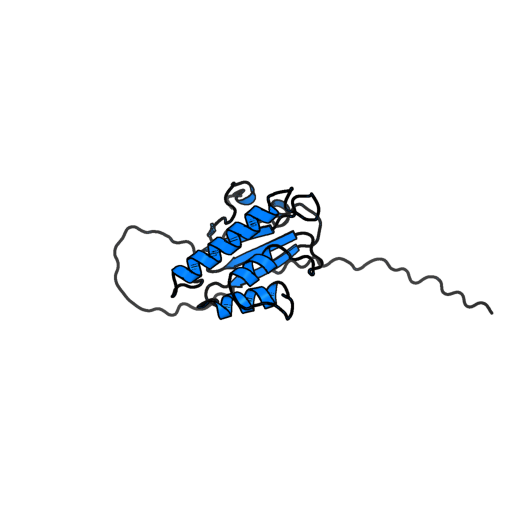M 712 C C . VAL A 1 91 ? -7.290 4.840 1.209 1.00 92.12 91 VAL A C 1
ATOM 714 O O . VAL A 1 91 ? -7.219 5.819 1.946 1.00 92.12 91 VAL A O 1
ATOM 717 N N . ASP A 1 92 ? -8.419 4.456 0.621 1.00 89.56 92 ASP A N 1
ATOM 718 C CA . ASP A 1 92 ? -9.735 4.974 0.998 1.00 89.56 92 ASP A CA 1
ATOM 719 C C . ASP A 1 92 ? -10.191 4.373 2.328 1.00 89.56 92 ASP A C 1
ATOM 721 O O . ASP A 1 92 ? -9.724 3.299 2.706 1.00 89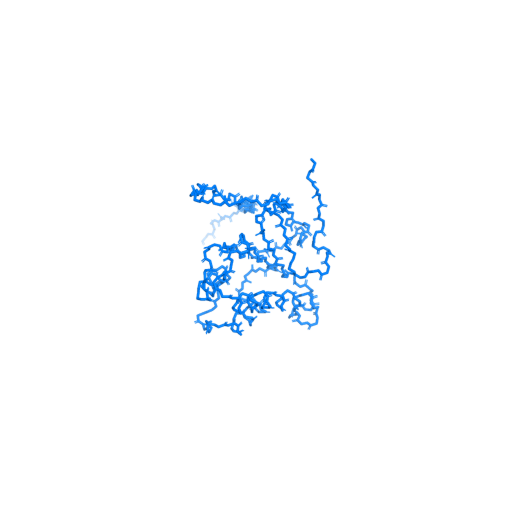.56 92 ASP A O 1
ATOM 725 N N . ASN A 1 93 ? -11.070 5.066 3.054 1.00 88.69 93 ASN A N 1
ATOM 726 C CA . ASN A 1 93 ? -11.524 4.668 4.392 1.00 88.69 93 ASN A CA 1
ATOM 727 C C . ASN A 1 93 ? -10.361 4.210 5.293 1.00 88.69 93 ASN A C 1
ATOM 729 O O . ASN A 1 93 ? -10.434 3.163 5.935 1.00 88.69 93 ASN A O 1
ATOM 733 N N . SER A 1 94 ? -9.255 4.965 5.328 1.00 89.44 94 SER A N 1
ATOM 734 C CA . SER A 1 94 ? -8.011 4.501 5.965 1.00 89.44 94 SER A CA 1
ATOM 735 C C . SER A 1 94 ? -8.141 4.216 7.467 1.00 89.44 94 SER A C 1
ATOM 737 O O . SER A 1 94 ? -7.269 3.581 8.050 1.00 89.44 94 SER A O 1
ATOM 739 N N . ASP A 1 95 ? -9.213 4.703 8.091 1.00 89.44 95 ASP A N 1
ATOM 740 C CA . ASP A 1 95 ? -9.553 4.452 9.493 1.00 89.44 95 ASP A CA 1
ATOM 741 C C . ASP A 1 95 ? -10.098 3.055 9.760 1.00 89.44 95 ASP A C 1
ATOM 743 O O . ASP A 1 95 ? -9.962 2.556 10.879 1.00 89.44 95 ASP A O 1
ATOM 747 N N . ASP A 1 96 ? -10.669 2.430 8.733 1.00 91.88 96 ASP A N 1
ATOM 748 C CA . ASP A 1 96 ? -11.283 1.110 8.817 1.00 91.88 96 ASP A CA 1
ATOM 749 C C . ASP A 1 96 ? -10.275 -0.017 8.538 1.00 91.88 96 ASP A C 1
ATOM 751 O O . ASP A 1 96 ? -10.550 -1.172 8.865 1.00 91.88 96 ASP A O 1
ATOM 755 N N . VAL A 1 97 ? -9.090 0.311 7.998 1.00 93.44 97 VAL A N 1
ATOM 756 C CA . VAL A 1 97 ? -8.010 -0.664 7.774 1.00 93.44 97 VAL A CA 1
ATOM 757 C C . VAL A 1 97 ? -7.643 -1.319 9.095 1.00 93.44 97 VAL A C 1
ATOM 759 O O . VAL A 1 97 ? -7.250 -0.622 10.037 1.00 93.44 97 VAL A O 1
ATOM 762 N N . LEU A 1 98 ? -7.716 -2.651 9.142 1.00 94.31 98 LEU A N 1
ATOM 763 C CA . LEU A 1 98 ? -7.299 -3.452 10.293 1.00 94.31 98 LEU A CA 1
ATOM 764 C C . LEU A 1 98 ? -7.914 -2.938 11.608 1.00 94.31 98 LEU A C 1
ATOM 766 O O . LEU A 1 98 ? -7.284 -2.958 12.662 1.00 94.31 98 LEU A O 1
ATOM 770 N N . ALA A 1 99 ? -9.155 -2.437 11.568 1.00 91.38 99 ALA A N 1
ATOM 771 C CA . ALA A 1 99 ? -9.786 -1.807 12.731 1.00 91.38 99 ALA A CA 1
ATOM 772 C C . ALA A 1 99 ? -9.932 -2.753 13.941 1.00 91.38 99 ALA A C 1
ATOM 774 O O . ALA A 1 99 ? -10.082 -2.283 15.071 1.00 91.38 99 ALA A O 1
ATOM 775 N N . GLY A 1 100 ? -9.897 -4.070 13.707 1.00 92.75 100 GLY A N 1
ATOM 776 C CA . GLY A 1 100 ? -9.941 -5.108 14.737 1.00 92.75 100 GLY A CA 1
ATOM 777 C C . GLY A 1 100 ? -8.587 -5.476 15.354 1.00 92.75 100 GLY A C 1
ATOM 778 O O . GLY A 1 100 ? -8.584 -6.126 16.395 1.00 92.75 100 GLY A O 1
ATOM 779 N N . ASP A 1 101 ? -7.467 -5.055 14.759 1.00 94.56 101 ASP A N 1
ATOM 780 C CA . ASP A 1 101 ? -6.115 -5.425 15.188 1.00 94.56 101 ASP A CA 1
ATOM 781 C C . ASP A 1 101 ? -5.190 -4.199 15.169 1.00 94.56 101 ASP A C 1
ATOM 783 O O . ASP A 1 101 ? -4.722 -3.733 14.127 1.00 94.56 101 ASP A O 1
ATOM 787 N N . ALA A 1 102 ? -4.951 -3.637 16.354 1.00 93.56 102 ALA A N 1
ATOM 788 C CA . ALA A 1 102 ? -4.160 -2.422 16.493 1.00 93.56 102 ALA A CA 1
ATOM 789 C C . ALA A 1 102 ? -2.674 -2.630 16.162 1.00 93.56 102 ALA A C 1
ATOM 791 O O . ALA A 1 102 ? -2.058 -1.696 15.639 1.00 93.56 102 ALA A O 1
ATOM 792 N N . ASP A 1 103 ? -2.129 -3.816 16.440 1.00 95.06 103 ASP A N 1
ATOM 793 C CA . ASP A 1 103 ? -0.716 -4.132 16.232 1.00 95.06 103 ASP A CA 1
ATOM 794 C C . ASP A 1 103 ? -0.452 -4.337 14.736 1.00 95.06 103 ASP A C 1
ATOM 796 O O . ASP A 1 103 ? 0.420 -3.678 14.162 1.00 95.06 103 ASP A O 1
ATOM 800 N N . ALA A 1 104 ? -1.293 -5.131 14.064 1.00 93.88 104 ALA A N 1
ATOM 801 C CA . ALA A 1 104 ? -1.243 -5.294 12.612 1.00 93.88 104 ALA A CA 1
ATOM 802 C C . ALA A 1 104 ? -1.437 -3.951 11.890 1.00 93.88 104 ALA A C 1
ATOM 804 O O . ALA A 1 104 ? -0.731 -3.626 10.932 1.00 93.88 104 ALA A O 1
ATOM 805 N N . ARG A 1 105 ? -2.362 -3.108 12.372 1.00 94.69 105 ARG A N 1
ATOM 806 C CA . ARG A 1 105 ? -2.581 -1.766 11.816 1.00 94.69 105 ARG A CA 1
ATOM 807 C C . ARG A 1 105 ? -1.362 -0.862 11.976 1.00 94.69 105 ARG A C 1
ATOM 809 O O . ARG A 1 105 ? -1.051 -0.082 11.072 1.00 94.69 105 ARG A O 1
ATOM 816 N N . GLN A 1 106 ? -0.681 -0.931 13.118 1.00 94.44 106 GLN A N 1
ATOM 817 C CA . GLN A 1 106 ? 0.556 -0.186 13.327 1.00 94.44 106 GLN A CA 1
ATOM 818 C C . GLN A 1 106 ? 1.635 -0.644 12.343 1.00 94.44 106 GLN A C 1
ATOM 820 O O . GLN A 1 106 ? 2.286 0.206 11.726 1.00 94.44 106 GLN A O 1
ATOM 825 N N . GLU A 1 107 ? 1.791 -1.955 12.161 1.00 96.00 107 GLU A N 1
ATOM 826 C CA . GLU A 1 107 ? 2.788 -2.513 11.250 1.00 96.00 107 GLU A CA 1
ATOM 827 C C . GLU A 1 107 ? 2.487 -2.153 9.790 1.00 96.00 107 GLU A C 1
ATOM 829 O O . GLU A 1 107 ? 3.379 -1.702 9.070 1.00 96.00 107 GLU A O 1
ATOM 834 N N . PHE A 1 108 ? 1.218 -2.196 9.378 1.00 95.81 108 PHE A N 1
ATOM 835 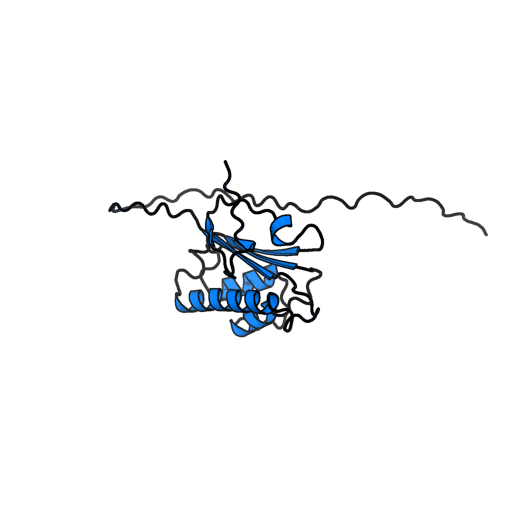C CA . PHE A 1 108 ? 0.766 -1.732 8.067 1.00 95.81 108 PHE A CA 1
ATOM 836 C C . PHE A 1 108 ? 1.237 -0.304 7.748 1.00 95.81 108 PHE A C 1
ATOM 838 O O . PHE A 1 108 ? 1.888 -0.058 6.724 1.00 95.81 108 PHE A O 1
ATOM 845 N N . PHE A 1 109 ? 0.955 0.655 8.636 1.00 93.94 109 PHE A N 1
ATOM 846 C CA . PHE A 1 109 ? 1.388 2.038 8.430 1.00 93.94 109 PHE A CA 1
ATOM 847 C C . PHE A 1 109 ? 2.910 2.186 8.521 1.00 93.94 109 PHE A C 1
ATOM 849 O O . PHE A 1 109 ? 3.486 3.001 7.796 1.00 93.94 109 PHE A O 1
ATOM 856 N N . ALA A 1 110 ? 3.582 1.400 9.368 1.00 93.69 110 ALA A N 1
ATOM 857 C CA . ALA A 1 110 ? 5.037 1.398 9.465 1.00 93.69 110 ALA A CA 1
ATOM 858 C C . ALA A 1 110 ? 5.691 0.933 8.154 1.00 93.69 110 ALA A C 1
ATOM 860 O O . ALA A 1 110 ? 6.606 1.598 7.661 1.00 93.69 110 ALA A O 1
ATOM 861 N N . VAL A 1 111 ? 5.192 -0.145 7.546 1.00 95.06 111 VAL A N 1
ATOM 862 C CA . VAL A 1 111 ? 5.657 -0.664 6.252 1.00 95.06 111 VAL A CA 1
ATOM 863 C C . VAL A 1 111 ? 5.497 0.383 5.148 1.00 95.06 111 VAL A C 1
ATOM 865 O O . VAL A 1 111 ? 6.463 0.684 4.440 1.00 95.06 111 VAL A O 1
ATOM 868 N N . LEU A 1 112 ? 4.327 1.022 5.046 1.00 93.62 112 LEU A N 1
ATOM 869 C CA . LEU A 1 112 ? 4.098 2.089 4.066 1.00 93.62 112 LEU A CA 1
ATOM 870 C C . LEU A 1 112 ? 5.037 3.284 4.271 1.00 93.62 112 LEU A C 1
ATOM 872 O O . LEU A 1 112 ? 5.572 3.830 3.302 1.00 93.62 112 LEU A O 1
ATOM 876 N N . ARG A 1 113 ? 5.288 3.662 5.531 1.00 91.19 113 ARG A N 1
ATOM 877 C CA . ARG A 1 113 ? 6.212 4.749 5.881 1.00 91.19 113 ARG A CA 1
ATOM 878 C C . ARG A 1 113 ? 7.637 4.428 5.446 1.00 91.19 113 ARG A C 1
ATOM 880 O O . ARG A 1 113 ? 8.287 5.264 4.819 1.00 91.19 113 ARG A O 1
ATOM 887 N N . ARG A 1 114 ? 8.109 3.217 5.761 1.00 90.25 114 ARG A N 1
ATOM 888 C CA . ARG A 1 114 ? 9.450 2.731 5.404 1.00 90.25 114 ARG A CA 1
ATOM 889 C C . ARG A 1 114 ? 9.636 2.700 3.888 1.00 90.25 114 ARG A C 1
ATOM 891 O O . ARG A 1 114 ? 10.688 3.121 3.410 1.00 90.25 114 ARG A O 1
ATOM 898 N N . ALA A 1 115 ? 8.628 2.247 3.139 1.00 89.94 115 ALA A N 1
ATOM 899 C CA . ALA A 1 115 ? 8.657 2.260 1.680 1.00 89.94 115 ALA A CA 1
ATOM 900 C C . ALA A 1 115 ? 8.776 3.697 1.143 1.00 89.94 115 ALA A C 1
ATOM 902 O O . ALA A 1 115 ? 9.735 4.008 0.437 1.00 89.94 115 ALA A O 1
ATOM 903 N N . ALA A 1 116 ? 7.878 4.601 1.546 1.00 87.31 116 ALA A N 1
ATOM 904 C CA . ALA A 1 116 ? 7.901 5.998 1.106 1.00 87.31 116 ALA A CA 1
ATOM 905 C C . ALA A 1 116 ? 9.241 6.696 1.405 1.00 87.31 116 ALA A C 1
ATOM 907 O O . ALA A 1 116 ? 9.793 7.384 0.547 1.00 87.31 116 ALA A O 1
ATOM 908 N N . GLN A 1 117 ? 9.811 6.472 2.592 1.00 84.94 117 GLN A N 1
ATOM 909 C CA . GLN A 1 117 ? 11.110 7.030 2.982 1.00 84.94 117 GLN A CA 1
ATOM 910 C C . GLN A 1 117 ? 12.272 6.482 2.145 1.00 84.94 117 GLN A C 1
ATOM 912 O O . GLN A 1 117 ? 13.165 7.237 1.764 1.00 84.94 117 GLN A O 1
ATOM 917 N N . GLN A 1 118 ? 12.269 5.184 1.840 1.00 83.75 118 GLN A N 1
ATOM 918 C CA . GLN A 1 118 ? 13.329 4.568 1.044 1.00 83.75 118 GLN A CA 1
ATOM 919 C C . GLN A 1 118 ? 13.352 5.093 -0.395 1.00 83.75 118 GLN A C 1
ATOM 921 O O . GLN A 1 118 ? 14.425 5.372 -0.929 1.00 83.75 118 GLN A O 1
ATOM 926 N N . TRP A 1 119 ? 12.180 5.253 -1.006 1.00 82.62 119 TRP A N 1
ATOM 927 C CA . TRP A 1 119 ? 12.045 5.821 -2.348 1.00 82.62 119 TRP A CA 1
ATOM 928 C C . TRP A 1 119 ? 12.358 7.325 -2.389 1.00 82.62 119 TRP A C 1
ATOM 930 O O . TRP A 1 119 ? 12.879 7.823 -3.386 1.00 82.62 119 TRP A O 1
ATOM 940 N N . ALA A 1 120 ? 12.107 8.049 -1.293 1.00 78.38 120 ALA A N 1
ATOM 941 C CA . ALA A 1 120 ? 12.488 9.454 -1.160 1.00 78.38 120 ALA A CA 1
ATOM 942 C C . ALA A 1 120 ? 14.010 9.665 -1.050 1.00 78.38 120 ALA A C 1
ATOM 944 O O . ALA A 1 120 ? 14.491 10.758 -1.350 1.00 78.38 120 ALA A O 1
ATOM 945 N N . ASN A 1 121 ? 14.776 8.648 -0.638 1.00 72.19 121 ASN A N 1
ATOM 946 C CA . ASN A 1 121 ? 16.227 8.739 -0.526 1.00 72.19 121 ASN A CA 1
ATOM 947 C C . ASN A 1 121 ? 16.909 8.394 -1.877 1.00 72.19 121 ASN A C 1
ATOM 949 O O . ASN A 1 121 ? 16.826 7.253 -2.350 1.00 72.19 121 ASN A O 1
ATOM 953 N N . PRO A 1 122 ? 17.617 9.353 -2.513 1.00 62.16 122 PRO A N 1
ATOM 954 C CA . PRO A 1 122 ? 18.260 9.143 -3.812 1.00 62.16 122 PRO A CA 1
ATOM 955 C C . PRO A 1 122 ? 19.330 8.044 -3.800 1.00 62.16 122 PRO A C 1
ATOM 957 O O . PRO A 1 122 ? 19.567 7.421 -4.832 1.00 62.16 122 PRO A O 1
ATOM 960 N N . LEU A 1 123 ? 19.959 7.798 -2.643 1.00 55.38 123 LEU A N 1
ATOM 961 C CA . LEU A 1 123 ? 21.053 6.831 -2.483 1.00 55.38 123 LEU A CA 1
ATOM 962 C C . LEU A 1 123 ? 20.572 5.377 -2.429 1.00 55.38 123 LEU A C 1
ATOM 964 O O . LEU A 1 123 ? 21.327 4.465 -2.746 1.00 55.38 123 LEU A O 1
ATOM 968 N N . THR A 1 124 ? 19.324 5.153 -2.024 1.00 56.09 124 THR A N 1
ATOM 969 C CA . THR A 1 124 ? 18.701 3.821 -1.952 1.00 56.09 124 THR A CA 1
ATOM 970 C C . THR A 1 124 ? 17.886 3.482 -3.195 1.00 56.09 124 THR A C 1
ATOM 972 O O . THR A 1 124 ? 17.449 2.344 -3.360 1.00 56.09 124 THR A O 1
ATOM 975 N N . SER A 1 125 ? 17.686 4.448 -4.092 1.00 55.62 125 SER A N 1
ATOM 976 C CA . SER A 1 125 ? 16.980 4.232 -5.350 1.00 55.62 125 SER A CA 1
ATOM 977 C C . SER A 1 125 ? 17.930 3.627 -6.384 1.00 55.62 125 SER A C 1
ATOM 979 O O . SER A 1 125 ? 18.921 4.250 -6.755 1.00 55.62 125 SER A O 1
ATOM 981 N N . ARG A 1 126 ? 17.603 2.449 -6.940 1.00 54.50 126 ARG A N 1
ATOM 982 C CA . ARG A 1 126 ? 18.423 1.781 -7.981 1.00 54.50 126 ARG A CA 1
ATOM 983 C C . ARG A 1 126 ? 18.695 2.646 -9.221 1.00 54.50 126 ARG A C 1
ATOM 985 O O . ARG A 1 126 ? 19.644 2.387 -9.949 1.00 54.50 126 ARG A O 1
ATOM 992 N N . ARG A 1 127 ? 17.869 3.669 -9.471 1.00 55.19 127 ARG A N 1
ATOM 993 C CA . ARG A 1 127 ? 18.033 4.621 -10.582 1.00 55.19 127 ARG A CA 1
ATOM 994 C C . ARG A 1 127 ? 18.903 5.843 -10.238 1.00 55.19 127 ARG A C 1
ATOM 996 O O . ARG A 1 127 ? 19.014 6.726 -11.082 1.00 55.19 127 ARG A O 1
ATOM 1003 N N . HIS A 1 128 ? 19.455 5.949 -9.019 1.00 52.50 128 HIS A N 1
ATOM 1004 C CA . HIS A 1 128 ? 20.199 7.129 -8.522 1.00 52.50 128 HIS A CA 1
ATOM 1005 C C . HIS A 1 128 ? 19.438 8.462 -8.700 1.00 52.50 128 HIS A C 1
ATOM 1007 O O . HIS A 1 128 ? 20.004 9.551 -8.673 1.00 52.50 128 HIS A O 1
ATOM 1013 N N . THR A 1 129 ? 18.125 8.361 -8.894 1.00 54.78 129 THR A N 1
ATOM 1014 C CA . THR A 1 129 ? 17.182 9.445 -9.139 1.00 54.78 129 THR A CA 1
ATOM 1015 C C . THR A 1 129 ? 16.005 9.153 -8.225 1.00 54.78 129 THR A C 1
ATOM 1017 O O . THR A 1 129 ? 15.550 8.007 -8.195 1.00 54.78 129 THR A O 1
ATOM 1020 N N . ALA A 1 130 ? 15.541 10.141 -7.458 1.00 58.31 130 ALA A N 1
ATOM 1021 C CA . ALA A 1 130 ? 14.417 9.961 -6.543 1.00 58.31 130 ALA A CA 1
ATOM 1022 C C . ALA A 1 130 ? 13.166 9.567 -7.343 1.00 58.31 130 ALA A C 1
ATOM 1024 O O . ALA A 1 130 ? 12.559 10.396 -8.024 1.00 58.31 130 ALA A O 1
ATOM 1025 N N . VAL A 1 131 ? 12.812 8.284 -7.307 1.00 64.50 131 VAL A N 1
ATOM 1026 C CA . VAL A 1 131 ? 11.579 7.787 -7.910 1.00 64.50 131 VAL A CA 1
ATOM 1027 C C . VAL A 1 131 ? 10.465 8.010 -6.890 1.00 64.50 131 VAL A C 1
ATOM 1029 O O . VAL A 1 131 ? 10.542 7.478 -5.785 1.00 64.50 131 VAL A O 1
ATOM 1032 N N . PRO A 1 132 ? 9.430 8.803 -7.207 1.00 74.62 132 PRO A N 1
ATOM 1033 C CA . PRO A 1 132 ? 8.392 9.105 -6.238 1.00 74.62 132 PRO A CA 1
ATOM 1034 C C . PRO A 1 132 ? 7.490 7.880 -6.028 1.00 74.62 132 PRO A C 1
ATOM 1036 O O . PRO A 1 132 ? 6.6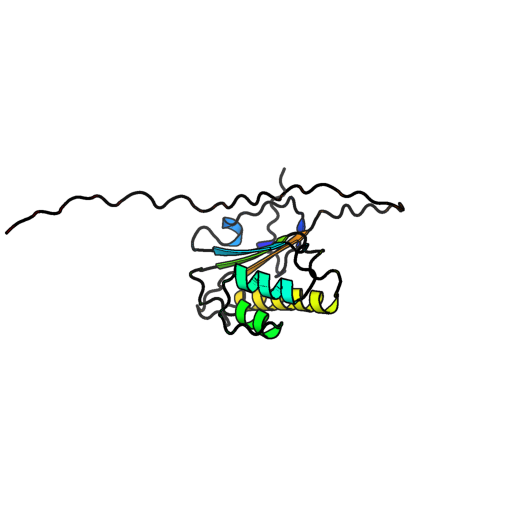78 7.532 -6.887 1.00 74.62 132 PRO A O 1
ATOM 1039 N N . PHE A 1 133 ? 7.621 7.257 -4.860 1.00 85.31 133 PHE A N 1
ATOM 1040 C CA . PHE A 1 133 ? 6.595 6.415 -4.251 1.00 85.31 133 PHE A CA 1
ATOM 1041 C C . PHE A 1 133 ? 5.817 7.285 -3.264 1.00 85.31 133 PHE A C 1
ATOM 1043 O O . PHE A 1 133 ? 6.399 7.828 -2.324 1.00 85.31 133 PHE A O 1
ATOM 1050 N N . LYS A 1 134 ? 4.516 7.469 -3.494 1.00 86.88 134 LYS A N 1
ATOM 1051 C CA . LYS A 1 134 ? 3.655 8.294 -2.637 1.00 86.88 134 LYS A CA 1
ATOM 1052 C C . LYS A 1 134 ? 2.528 7.464 -2.057 1.00 86.88 134 LYS A C 1
ATOM 1054 O O . LYS A 1 134 ? 1.973 6.607 -2.739 1.00 86.88 134 LYS A O 1
ATOM 1059 N N . VAL A 1 135 ? 2.172 7.759 -0.813 1.00 88.69 135 VAL A N 1
ATOM 1060 C CA . VAL A 1 135 ? 1.043 7.141 -0.122 1.00 88.69 135 VAL A CA 1
ATOM 1061 C C . VAL A 1 135 ? 0.061 8.225 0.289 1.00 88.69 135 VAL A C 1
ATOM 1063 O O . VAL A 1 135 ? 0.469 9.312 0.689 1.00 88.69 135 VAL A O 1
ATOM 1066 N N . VAL A 1 136 ? -1.229 7.939 0.158 1.00 88.44 136 VAL A N 1
ATOM 1067 C CA . VAL A 1 136 ? -2.315 8.873 0.454 1.00 88.44 136 VAL A CA 1
ATOM 1068 C C . VAL A 1 136 ? -3.350 8.146 1.279 1.00 88.44 136 VAL A C 1
ATOM 1070 O O . VAL A 1 136 ? -3.910 7.148 0.824 1.00 88.44 136 VAL A O 1
ATOM 1073 N N . LEU A 1 137 ? -3.596 8.649 2.484 1.00 88.50 137 LEU A N 1
ATOM 1074 C CA . LEU A 1 137 ? -4.616 8.111 3.370 1.00 88.50 137 LEU A CA 1
ATOM 1075 C C . LEU A 1 137 ? -5.847 9.002 3.262 1.00 88.50 137 LEU A C 1
ATOM 1077 O O . LEU A 1 137 ? -5.803 10.173 3.630 1.00 88.50 137 LEU A O 1
ATOM 1081 N N . VAL A 1 138 ? -6.934 8.470 2.721 1.00 87.00 138 VAL A N 1
ATOM 1082 C CA . VAL A 1 138 ? -8.198 9.185 2.595 1.00 87.00 138 VAL A CA 1
ATOM 1083 C C . VAL A 1 138 ? -9.096 8.778 3.752 1.00 87.00 138 VAL A C 1
ATOM 1085 O O . VAL A 1 138 ? -9.366 7.599 3.986 1.00 87.00 138 VAL A O 1
ATOM 1088 N N . ARG A 1 139 ? -9.540 9.783 4.501 1.00 83.56 139 ARG A N 1
ATOM 1089 C CA . ARG A 1 139 ? -10.379 9.620 5.687 1.00 83.56 139 ARG A CA 1
ATOM 1090 C C . ARG A 1 139 ? -11.734 10.253 5.436 1.00 83.56 139 ARG A C 1
ATOM 1092 O O . ARG A 1 139 ? -11.823 11.319 4.823 1.00 83.56 139 ARG A O 1
ATOM 1099 N N . ALA A 1 140 ? -12.792 9.638 5.954 1.00 70.31 140 ALA A N 1
ATOM 1100 C CA . ALA A 1 140 ? -14.061 10.341 6.079 1.00 70.31 140 ALA A CA 1
ATOM 1101 C C . ALA A 1 140 ? -13.842 11.565 6.984 1.00 70.31 140 ALA A C 1
ATOM 1103 O O . ALA A 1 140 ? -13.193 11.439 8.027 1.00 70.31 140 ALA A O 1
ATOM 1104 N N . GLU A 1 141 ? -14.345 12.745 6.600 1.00 59.69 141 GLU A N 1
ATOM 1105 C CA . GLU A 1 141 ? -14.289 13.910 7.487 1.00 59.69 141 GLU A CA 1
ATOM 1106 C C . GLU A 1 141 ? -14.883 13.536 8.844 1.00 59.69 141 GLU A C 1
ATOM 1108 O O . GLU A 1 141 ? -16.075 13.252 8.985 1.00 59.69 141 GLU A O 1
ATOM 1113 N N . SER A 1 142 ? -14.036 13.549 9.865 1.00 44.25 142 SER A N 1
ATOM 1114 C CA . SER A 1 142 ? -14.504 13.506 11.236 1.00 44.25 142 SER A CA 1
ATOM 1115 C C . SER A 1 142 ? -14.868 14.932 11.616 1.00 44.25 142 SER A C 1
ATOM 1117 O O . SER A 1 142 ? -14.016 15.686 12.081 1.00 44.25 142 SER A O 1
ATOM 1119 N N . VAL A 1 143 ? -16.134 15.319 11.434 1.00 41.00 143 VAL A N 1
ATOM 1120 C CA . VAL A 1 143 ? -16.668 16.507 12.112 1.00 41.00 143 VAL A CA 1
ATOM 1121 C C . VAL A 1 143 ? -16.655 16.191 13.606 1.00 41.00 143 VAL A C 1
ATOM 1123 O O . VAL A 1 143 ? -17.589 15.599 14.148 1.00 41.00 143 VAL A O 1
ATOM 1126 N N . PHE A 1 144 ? -15.549 16.520 14.272 1.00 35.72 144 PHE A N 1
ATOM 1127 C CA . PHE A 1 144 ? -15.373 16.323 15.705 1.00 35.72 144 PHE A CA 1
ATOM 1128 C C . PHE A 1 144 ? -16.206 17.377 16.448 1.00 35.72 144 PHE A C 1
ATOM 1130 O O . PHE A 1 144 ? -15.716 18.407 16.905 1.00 35.72 144 PHE A O 1
ATOM 1137 N N . GLY A 1 145 ? -17.515 17.144 16.522 1.00 30.89 145 GLY A N 1
ATOM 1138 C CA . GLY A 1 145 ? -18.417 17.902 17.375 1.00 30.89 145 GLY A CA 1
ATOM 1139 C C . GLY A 1 145 ? -18.222 17.474 18.826 1.00 30.89 145 GLY A C 1
ATOM 1140 O O . GLY A 1 145 ? -18.563 16.353 19.203 1.00 30.89 145 GLY A O 1
ATOM 1141 N N . ILE A 1 146 ? -17.693 18.369 19.657 1.00 36.44 146 ILE A N 1
ATOM 1142 C CA . ILE A 1 146 ? -17.699 18.218 21.115 1.00 36.44 146 ILE A CA 1
ATOM 1143 C C . ILE A 1 146 ? -19.168 18.254 21.566 1.00 36.44 146 ILE A C 1
ATOM 1145 O O . ILE A 1 146 ? -19.761 19.317 21.714 1.00 36.44 146 ILE A O 1
ATOM 1149 N N . GLY A 1 147 ? -19.803 17.093 21.720 1.00 28.30 147 GLY A N 1
ATOM 1150 C CA . GLY A 1 147 ? -21.209 17.028 22.112 1.00 28.30 147 GLY A CA 1
ATOM 1151 C C . GLY A 1 147 ? -21.718 15.600 22.222 1.00 28.30 147 GLY A C 1
ATOM 1152 O O . GLY A 1 147 ? -21.986 14.943 21.223 1.00 28.30 147 GLY A O 1
ATOM 1153 N N . ARG A 1 148 ? -21.858 15.114 23.460 1.00 39.84 148 ARG A N 1
ATOM 1154 C CA . ARG A 1 148 ? -22.460 13.814 23.799 1.00 39.84 148 ARG A CA 1
ATOM 1155 C C . ARG A 1 148 ? -23.762 13.574 23.023 1.00 39.84 148 ARG A C 1
ATOM 1157 O O . ARG A 1 148 ? -24.724 14.303 23.240 1.00 39.84 148 ARG A O 1
ATOM 1164 N N . ALA A 1 149 ? -23.866 12.463 22.295 1.00 31.31 149 ALA A N 1
ATOM 1165 C CA . ALA A 1 149 ? -25.162 11.834 22.053 1.00 31.31 149 ALA A CA 1
ATOM 1166 C C . ALA A 1 149 ? -25.038 10.325 21.817 1.00 31.31 149 ALA A C 1
ATOM 1168 O O . ALA A 1 149 ? -24.305 9.833 20.967 1.00 31.31 149 ALA A O 1
ATOM 1169 N N . ARG A 1 150 ? -25.796 9.594 22.630 1.00 35.38 150 ARG A N 1
ATOM 1170 C CA . ARG A 1 150 ? -26.023 8.154 22.582 1.00 35.38 150 ARG A CA 1
ATOM 1171 C C . ARG A 1 150 ? -26.855 7.773 21.347 1.00 35.38 150 ARG A C 1
ATOM 1173 O O . ARG A 1 150 ? -27.848 8.428 21.063 1.00 35.38 150 ARG A O 1
ATOM 1180 N N . ARG A 1 151 ? -26.578 6.554 20.866 1.00 36.50 151 ARG A N 1
ATOM 1181 C CA . ARG A 1 151 ? -27.494 5.552 20.276 1.00 36.50 151 ARG A CA 1
ATOM 1182 C C . ARG A 1 151 ? -27.817 5.583 18.769 1.00 36.50 151 ARG A C 1
ATOM 1184 O O . ARG A 1 151 ? -28.448 6.492 18.259 1.00 36.50 151 ARG A O 1
ATOM 1191 N N . ARG A 1 152 ? -27.630 4.359 18.242 1.00 31.64 152 ARG A N 1
ATOM 1192 C CA . ARG A 1 152 ? -28.481 3.558 17.337 1.00 31.64 152 ARG A CA 1
ATOM 1193 C C . ARG A 1 152 ? -28.356 3.804 15.832 1.00 31.64 152 ARG A C 1
ATOM 1195 O O . ARG A 1 152 ? -28.939 4.720 15.280 1.00 31.64 152 ARG A O 1
ATOM 1202 N N . GLY A 1 153 ? -27.705 2.824 15.201 1.00 38.62 153 GLY A N 1
ATOM 1203 C CA . GLY A 1 153 ? -28.285 2.002 14.138 1.00 38.62 153 GLY A CA 1
ATOM 1204 C C . GLY A 1 153 ? -28.889 2.757 12.966 1.00 38.62 153 GLY A C 1
ATOM 1205 O O . GLY A 1 153 ? -30.080 3.041 12.965 1.00 38.62 153 GLY A O 1
ATOM 1206 N N . ALA A 1 154 ? -28.091 2.968 11.924 1.00 33.81 154 ALA A N 1
ATOM 1207 C CA . ALA A 1 154 ? -28.617 3.214 10.592 1.00 33.81 154 ALA A CA 1
ATOM 1208 C C . ALA A 1 154 ? -27.577 2.818 9.541 1.00 33.81 154 ALA A C 1
ATOM 1210 O O . ALA A 1 154 ? -26.658 3.571 9.234 1.00 33.81 154 ALA A O 1
ATOM 1211 N N . GLN A 1 155 ? -27.778 1.623 8.983 1.00 43.84 155 GLN A N 1
ATOM 1212 C CA . GLN A 1 155 ? -27.299 1.174 7.679 1.00 43.84 155 GLN A CA 1
ATOM 1213 C C . GLN A 1 155 ? -27.417 2.325 6.661 1.00 43.84 155 GLN A C 1
ATOM 1215 O O . GLN A 1 155 ? -28.501 2.576 6.126 1.00 43.84 155 GLN A O 1
ATOM 1220 N N . ARG A 1 156 ? -26.331 3.060 6.391 1.00 36.88 156 ARG A N 1
ATOM 1221 C CA . ARG A 1 156 ? -26.349 4.148 5.407 1.00 36.88 156 ARG A CA 1
ATOM 1222 C C . ARG A 1 156 ? -25.685 3.709 4.111 1.00 36.88 156 ARG A C 1
ATOM 1224 O O . ARG A 1 156 ? -24.485 3.518 4.002 1.00 36.88 156 ARG A O 1
ATOM 1231 N N . ARG A 1 157 ? -26.582 3.525 3.144 1.00 35.84 157 ARG A N 1
ATOM 1232 C CA . ARG A 1 157 ? -26.414 3.307 1.709 1.00 35.84 157 ARG A CA 1
ATOM 1233 C C . ARG A 1 157 ? -25.067 3.767 1.143 1.00 35.84 157 ARG A C 1
ATOM 1235 O O . ARG A 1 157 ? -24.779 4.961 1.093 1.00 35.84 157 ARG A O 1
ATOM 1242 N N . ARG A 1 158 ? -24.365 2.773 0.594 1.00 41.25 158 ARG A N 1
ATOM 1243 C CA . ARG A 1 158 ? -23.280 2.860 -0.387 1.00 41.25 158 ARG A CA 1
ATOM 1244 C C . ARG A 1 158 ? -23.518 4.013 -1.368 1.00 41.25 158 ARG A C 1
ATOM 1246 O O . ARG A 1 158 ? -24.464 3.972 -2.157 1.00 41.25 158 ARG A O 1
ATOM 1253 N N . ARG A 1 159 ? -22.643 5.014 -1.352 1.00 37.28 159 ARG A N 1
ATOM 1254 C CA . ARG A 1 159 ? -22.381 5.850 -2.524 1.00 37.28 159 ARG A CA 1
ATOM 1255 C C . ARG A 1 159 ? -20.990 5.475 -2.987 1.00 37.28 159 ARG A C 1
ATOM 1257 O O . ARG A 1 159 ? -20.019 5.796 -2.320 1.00 37.28 159 ARG A O 1
ATOM 1264 N N . GLY A 1 160 ? -20.935 4.717 -4.080 1.00 28.98 160 GLY A N 1
ATOM 1265 C CA . GLY A 1 160 ? -19.679 4.338 -4.705 1.00 28.98 160 GLY A CA 1
ATOM 1266 C C . GLY A 1 160 ? -18.885 5.596 -5.028 1.00 28.98 160 GLY A C 1
ATOM 1267 O O . GLY A 1 160 ? -19.368 6.460 -5.767 1.00 28.98 160 GLY A O 1
ATOM 1268 N N . CYS A 1 161 ? -17.694 5.685 -4.445 1.00 31.61 161 CYS A N 1
ATOM 1269 C CA . CYS A 1 161 ? -16.667 6.620 -4.854 1.00 31.61 161 CYS A CA 1
ATOM 1270 C C . CYS A 1 161 ? -16.356 6.311 -6.324 1.00 31.61 161 CYS A C 1
ATOM 1272 O O . CYS A 1 161 ? -15.738 5.300 -6.657 1.00 31.61 161 CYS A O 1
ATOM 1274 N N . ARG A 1 162 ? -16.891 7.124 -7.242 1.00 30.52 162 ARG A N 1
ATOM 1275 C CA . ARG A 1 162 ? -16.478 7.083 -8.645 1.00 30.52 162 ARG A CA 1
ATOM 1276 C C . ARG A 1 162 ? -15.115 7.750 -8.706 1.00 30.52 162 ARG A C 1
ATOM 1278 O O . ARG A 1 162 ? -15.024 8.941 -8.986 1.00 30.52 162 ARG A O 1
ATOM 1285 N N . ILE A 1 163 ? -14.066 6.970 -8.467 1.00 33.25 163 ILE A N 1
ATOM 1286 C CA . ILE A 1 163 ? -12.735 7.325 -8.939 1.00 33.25 163 ILE A CA 1
ATOM 1287 C C . ILE A 1 163 ? -12.857 7.336 -10.460 1.00 33.25 163 ILE A C 1
ATOM 1289 O O . ILE A 1 163 ? -12.967 6.292 -11.104 1.00 33.25 163 ILE A O 1
ATOM 1293 N N . ALA A 1 164 ? -12.943 8.530 -11.043 1.00 27.72 164 ALA A N 1
ATOM 1294 C CA . ALA A 1 164 ? -12.789 8.686 -12.473 1.00 27.72 164 ALA A CA 1
ATOM 1295 C C . ALA A 1 164 ? -11.363 8.234 -12.791 1.00 27.72 164 ALA A C 1
ATOM 1297 O O . ALA A 1 164 ? -10.406 8.970 -12.570 1.00 27.72 164 ALA A O 1
ATOM 1298 N N . THR A 1 165 ? -11.218 6.996 -13.260 1.00 29.31 165 THR A N 1
ATOM 1299 C CA . THR A 1 165 ? -10.002 6.526 -13.909 1.00 29.31 165 THR A CA 1
ATOM 1300 C C . THR A 1 165 ? -9.747 7.457 -15.090 1.00 29.31 165 THR A C 1
ATOM 1302 O O . THR A 1 165 ? -10.270 7.252 -16.186 1.00 29.31 165 THR A O 1
ATOM 1305 N N . VAL A 1 166 ? -8.959 8.509 -14.881 1.00 31.55 166 VAL A N 1
ATOM 1306 C CA . VAL A 1 166 ? -8.365 9.271 -15.976 1.00 31.55 166 VAL A CA 1
ATOM 1307 C C . VAL A 1 166 ? -7.230 8.406 -16.513 1.00 31.55 166 VAL A C 1
ATOM 1309 O O . VAL A 1 166 ? -6.055 8.618 -16.245 1.00 31.55 166 VAL A O 1
ATOM 1312 N N . MET A 1 167 ? -7.614 7.357 -17.242 1.00 25.05 167 MET A N 1
ATOM 1313 C CA . MET A 1 167 ? -6.738 6.732 -18.218 1.00 25.05 167 MET A CA 1
ATOM 1314 C C . MET A 1 167 ? -6.460 7.786 -19.293 1.00 25.05 167 MET A C 1
ATOM 1316 O O . MET A 1 167 ? -7.422 8.324 -19.857 1.00 25.05 167 MET A O 1
ATOM 1320 N N . PRO A 1 168 ? -5.198 8.090 -19.627 1.00 27.64 168 PRO A N 1
ATOM 1321 C CA . PRO A 1 168 ? -4.908 8.903 -20.794 1.00 27.64 168 PRO A CA 1
ATOM 1322 C C . PRO A 1 168 ? -5.346 8.140 -22.053 1.00 27.64 168 PRO A C 1
ATOM 1324 O O . PRO A 1 168 ? -4.630 7.312 -22.609 1.00 27.64 168 PRO A O 1
ATOM 1327 N N . ARG A 1 169 ? -6.558 8.430 -22.539 1.00 32.66 169 ARG A N 1
ATOM 1328 C CA . ARG A 1 169 ? -6.945 8.160 -23.925 1.00 32.66 169 ARG A CA 1
ATOM 1329 C C . ARG A 1 169 ? -6.175 9.137 -24.809 1.00 32.66 169 ARG A C 1
ATOM 1331 O O . ARG A 1 169 ? -6.665 10.241 -25.018 1.00 32.66 169 ARG A O 1
ATOM 1338 N N . ARG A 1 170 ? -5.003 8.736 -25.317 1.00 30.23 170 ARG A N 1
ATOM 1339 C CA . ARG A 1 170 ? -4.416 9.189 -26.600 1.00 30.23 170 ARG A CA 1
ATOM 1340 C C . ARG A 1 170 ? -3.090 8.466 -26.888 1.00 30.23 170 ARG A C 1
ATOM 1342 O O . ARG A 1 170 ? -2.022 8.941 -26.538 1.00 30.23 170 ARG A O 1
ATOM 1349 N N . LEU A 1 171 ? -3.178 7.355 -27.616 1.00 29.94 171 LEU A N 1
ATOM 1350 C CA . LEU A 1 171 ? -2.249 7.076 -28.715 1.00 29.94 171 LEU A CA 1
ATOM 1351 C C . LEU A 1 171 ? -3.037 6.396 -29.847 1.00 29.94 171 LEU A C 1
ATOM 1353 O O . LEU A 1 171 ? -3.053 5.181 -30.016 1.00 29.94 171 LEU A O 1
ATOM 1357 N N . ARG A 1 172 ? -3.792 7.211 -30.584 1.00 32.22 172 ARG A N 1
ATOM 1358 C CA . ARG A 1 172 ? -4.206 6.926 -31.962 1.00 32.22 172 ARG A CA 1
ATOM 1359 C C . ARG A 1 172 ? -3.799 8.141 -32.789 1.00 32.22 172 ARG A C 1
ATOM 1361 O O . ARG A 1 172 ? -4.006 9.260 -32.325 1.00 32.22 172 ARG A O 1
ATOM 1368 N N . ALA A 1 173 ? -3.311 7.860 -33.996 1.00 29.52 173 ALA A N 1
ATOM 1369 C CA . ALA A 1 173 ? -2.576 8.723 -34.928 1.00 29.52 173 ALA A CA 1
ATOM 1370 C C . ALA A 1 173 ? -1.069 8.759 -34.584 1.00 29.52 173 ALA A C 1
ATOM 1372 O O . ALA A 1 173 ? -0.703 9.177 -33.499 1.00 29.52 173 ALA A O 1
ATOM 1373 N N . HIS A 1 174 ? -0.137 8.261 -35.399 1.00 29.94 174 HIS A N 1
ATOM 1374 C CA . HIS A 1 174 ? -0.115 8.146 -36.854 1.00 29.94 174 HIS A CA 1
ATOM 1375 C C . HIS A 1 174 ? 0.673 6.897 -37.282 1.00 29.94 174 HIS A C 1
ATOM 1377 O O . HIS A 1 174 ? 1.865 6.797 -37.019 1.00 29.94 174 HIS A O 1
ATOM 1383 N N . LEU A 1 175 ? 0.018 5.967 -37.975 1.00 27.34 175 LEU A N 1
ATOM 1384 C CA . LEU A 1 175 ? 0.692 5.041 -38.882 1.00 27.34 175 LEU A CA 1
ATOM 1385 C C . LEU A 1 175 ? -0.024 5.181 -40.221 1.00 27.34 175 LEU A C 1
ATOM 1387 O O . LEU A 1 175 ? -1.169 4.762 -40.376 1.00 27.34 175 LEU A O 1
ATOM 1391 N N . THR A 1 176 ? 0.623 5.877 -41.147 1.00 36.28 176 THR A N 1
ATOM 1392 C CA . THR A 1 176 ? 0.264 5.917 -42.563 1.00 36.28 176 THR A CA 1
ATOM 1393 C C . THR A 1 176 ? 0.548 4.543 -43.178 1.00 36.28 176 THR A C 1
ATOM 1395 O O . THR A 1 176 ? 1.689 4.092 -43.087 1.00 36.28 176 THR A O 1
ATOM 1398 N N . PRO A 1 177 ? -0.417 3.862 -43.821 1.00 38.22 177 PRO A N 1
ATOM 1399 C CA . PRO A 1 177 ? -0.117 2.729 -44.680 1.00 38.22 177 PRO A CA 1
ATOM 1400 C C . PRO A 1 177 ? 0.109 3.249 -46.106 1.00 38.22 177 PRO A C 1
ATOM 1402 O O . PRO A 1 177 ? -0.819 3.428 -46.889 1.00 38.22 177 PRO A O 1
ATOM 1405 N N . SER A 1 178 ? 1.357 3.560 -46.424 1.00 39.41 178 SER A N 1
ATOM 1406 C CA . SER A 1 178 ? 1.903 3.742 -47.776 1.00 39.41 178 SER A CA 1
ATOM 1407 C C . SER A 1 178 ? 3.398 3.488 -47.568 1.00 39.41 178 SER A C 1
ATOM 1409 O O . SER A 1 178 ? 3.996 4.168 -46.750 1.00 39.41 178 SER A O 1
ATOM 1411 N N . GLU A 1 179 ? 4.050 2.455 -48.080 1.00 38.69 179 GLU A N 1
ATOM 1412 C CA . GLU A 1 179 ? 3.930 1.798 -49.370 1.00 38.69 179 GLU A CA 1
ATOM 1413 C C . GLU A 1 179 ? 4.286 0.310 -49.212 1.00 38.69 179 GLU A C 1
ATOM 1415 O O . GLU A 1 179 ? 5.315 -0.033 -48.634 1.00 38.69 179 GLU A O 1
ATOM 1420 N N . ILE A 1 180 ? 3.466 -0.584 -49.764 1.00 37.28 180 ILE A N 1
ATOM 1421 C CA . ILE A 1 180 ? 3.946 -1.893 -50.213 1.00 37.28 180 ILE A CA 1
ATOM 1422 C C . ILE A 1 180 ? 3.853 -1.834 -51.734 1.00 37.28 180 ILE A C 1
ATOM 1424 O O . ILE A 1 180 ? 2.779 -2.015 -52.303 1.00 37.28 180 ILE A O 1
ATOM 1428 N N . SER A 1 181 ? 4.977 -1.518 -52.375 1.00 33.81 181 SER A N 1
ATOM 1429 C CA . SER A 1 181 ? 5.184 -1.828 -53.789 1.00 33.81 181 SER A CA 1
ATOM 1430 C C . SER A 1 181 ? 5.438 -3.331 -53.919 1.00 33.81 181 SER A C 1
ATOM 1432 O O . SER A 1 181 ? 6.338 -3.839 -53.247 1.00 33.81 181 SER A O 1
ATOM 1434 N N . PRO A 1 182 ? 4.701 -4.061 -54.772 1.00 46.19 182 PRO A N 1
ATOM 1435 C CA . PRO A 1 182 ? 5.098 -5.387 -55.193 1.00 46.19 182 PRO A CA 1
ATOM 1436 C C . PRO A 1 182 ? 5.945 -5.242 -56.457 1.00 46.19 182 PRO A C 1
ATOM 1438 O O . PRO A 1 182 ? 5.427 -4.887 -57.516 1.00 46.19 182 PRO A O 1
ATOM 1441 N N . THR A 1 183 ? 7.237 -5.553 -56.373 1.00 47.56 183 THR A N 1
ATOM 1442 C CA . THR A 1 183 ? 8.024 -5.761 -57.588 1.00 47.56 183 THR A CA 1
ATOM 1443 C C . THR A 1 183 ? 8.867 -7.020 -57.475 1.00 47.56 183 THR A C 1
ATOM 1445 O O . THR A 1 183 ? 9.919 -7.018 -56.842 1.00 47.56 183 THR A O 1
ATOM 1448 N N . ARG A 1 184 ? 8.387 -8.010 -58.237 1.00 45.84 184 ARG A N 1
ATOM 1449 C CA . ARG A 1 184 ? 9.110 -9.079 -58.932 1.00 45.84 184 ARG A CA 1
ATOM 1450 C C . ARG A 1 184 ? 9.244 -10.435 -58.251 1.00 45.84 184 ARG A C 1
ATOM 1452 O O . ARG A 1 184 ? 9.862 -10.527 -57.175 1.00 45.84 184 ARG A O 1
#

Radius of gyration: 20.67 Å; chains: 1; bounding box: 50×44×83 Å

pLDDT: mean 71.16, std 23.94, range [25.05, 96.75]

Foldseek 3Di:
DQPPDLQLPPPQQEDEDEPPHDDDPCSNANDDWFEQEQEAEQLQAQDLQSVQVSCCVRLVDDPVQDSDLVSLLVCLQDSPVDRTQAYEYEYHQLCSHNVVPPVSNVSVVVSSRSSQVQLCDLVNDPVSDRRGYGYYHYHHDDPPDPDDDDDDDDPDDDDDPPPPPPDPPDDDDDDDPDDDDDDD